Protein AF-A0A4U0SW67-F1 (afdb_monomer)

Sequence (96 aa):
MFGRLGAPEIILILVVVVLLFGAKKLPDMARSLGKSARILKSEAKAMKEDGAAPPNPPADTAPQPPKTIQAAPGDVASARVVDDQPQQQTTHTTQS

InterPro domains:
  IPR003369 Sec-independent protein translocase protein TatA/B/E [PF02416] (5-50)
  IPR006312 Sec-independent protein translocase protein TatA/E [MF_00236] 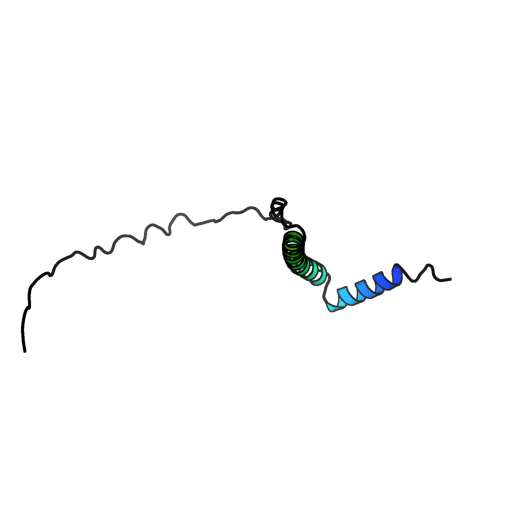(2-92)
  IPR006312 Sec-independent protein translocase protein TatA/E [TIGR01411] (5-49)

pLDDT: mean 73.34, std 15.25, range [48.91, 95.38]

Secondary structure (DSSP, 8-state):
--TTSSHHHHHHHHHHHHHHH-TTHHHHHHHHHHHHHHHHHHHHHHTTSTTSPPPPPPP-SS-PPPP-----TTTTSS------------------

Radius of gyration: 31.17 Å; Cα contacts (8 Å, |Δi|>4): 4; chains: 1; bound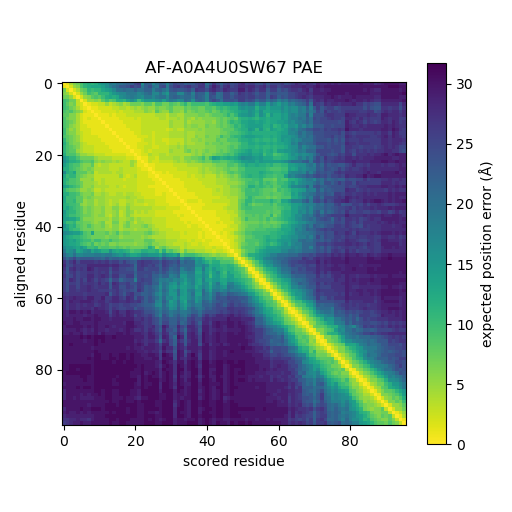ing box: 54×48×96 Å

Mean predicted aligned error: 18.43 Å

Solvent-accessible surface area (backbone atoms only — not comparable to full-atom values): 6669 Å² total; per-residue (Å²): 143,72,90,68,68,69,62,59,53,52,49,52,52,50,51,54,50,34,71,75,62,31,81,69,45,57,60,49,52,50,51,55,51,47,54,53,51,47,52,53,48,52,53,58,44,48,76,72,45,87,83,68,82,82,79,80,78,80,80,71,98,59,90,72,78,82,89,73,87,80,73,71,94,65,81,78,72,77,80,69,77,85,83,83,78,92,84,83,91,75,90,81,82,84,89,133

Organism: NCBI:txid2571141

Structure (mmCIF, N/CA/C/O backbone):
data_AF-A0A4U0SW67-F1
#
_entry.id   AF-A0A4U0SW67-F1
#
loop_
_atom_site.group_PDB
_atom_site.id
_atom_site.type_symbol
_atom_site.label_atom_id
_atom_site.label_alt_id
_atom_site.label_comp_id
_atom_site.label_asym_id
_atom_site.label_entity_id
_atom_site.label_seq_id
_atom_site.pdbx_PDB_ins_code
_atom_site.Cartn_x
_atom_site.Cartn_y
_atom_site.Cartn_z
_atom_site.occupancy
_atom_site.B_iso_or_equiv
_atom_site.auth_seq_id
_atom_site.auth_comp_id
_atom_site.auth_asym_id
_atom_site.auth_atom_id
_atom_site.pdbx_PDB_model_num
ATOM 1 N N . MET A 1 1 ? 19.675 11.865 -24.406 1.00 56.47 1 MET A N 1
ATOM 2 C CA . MET A 1 1 ? 19.041 10.529 -24.471 1.00 56.47 1 MET A CA 1
ATOM 3 C C . MET A 1 1 ? 18.712 9.989 -23.069 1.00 56.47 1 MET A C 1
ATOM 5 O O . MET A 1 1 ? 19.104 8.885 -22.738 1.00 56.47 1 MET A O 1
ATOM 9 N N . PHE A 1 2 ? 17.976 10.747 -22.240 1.00 57.16 2 PHE A N 1
ATOM 10 C CA . PHE A 1 2 ? 17.683 10.378 -20.835 1.00 57.16 2 PHE A CA 1
ATOM 11 C C . PHE A 1 2 ? 16.177 10.348 -20.499 1.00 57.16 2 PHE A C 1
ATOM 13 O O . PHE A 1 2 ? 15.791 10.093 -19.366 1.00 57.16 2 PHE A O 1
ATOM 20 N N . GLY A 1 3 ? 15.303 10.546 -21.491 1.00 58.88 3 GLY A N 1
ATOM 21 C CA . GLY A 1 3 ? 13.845 10.600 -21.305 1.00 58.88 3 GLY A CA 1
ATOM 22 C C . GLY A 1 3 ? 13.140 9.243 -21.215 1.00 58.88 3 GLY A C 1
ATOM 23 O O . GLY A 1 3 ? 11.915 9.204 -21.232 1.00 58.88 3 GLY A O 1
ATOM 24 N N . ARG A 1 4 ? 13.882 8.127 -21.162 1.00 64.50 4 ARG A N 1
ATOM 25 C CA . ARG A 1 4 ? 13.303 6.775 -21.072 1.00 64.50 4 ARG A CA 1
ATOM 26 C C . ARG A 1 4 ? 13.510 6.104 -19.714 1.00 64.50 4 ARG A C 1
ATOM 28 O O . ARG A 1 4 ? 12.946 5.046 -19.527 1.00 64.50 4 ARG A O 1
ATOM 35 N N . LEU A 1 5 ? 14.234 6.713 -18.771 1.00 65.38 5 LEU A N 1
ATOM 36 C CA . LEU A 1 5 ? 14.558 6.095 -17.472 1.00 65.38 5 LEU A CA 1
ATOM 37 C C . LEU A 1 5 ? 13.501 6.307 -16.374 1.00 65.38 5 LEU A C 1
ATOM 39 O O . LEU A 1 5 ? 13.661 5.839 -15.254 1.00 65.38 5 LEU A O 1
ATOM 43 N N . GLY A 1 6 ? 12.432 7.052 -16.656 1.00 75.25 6 GLY A N 1
ATOM 44 C CA . GLY A 1 6 ? 11.454 7.410 -15.623 1.00 75.25 6 GLY A CA 1
ATOM 45 C C . GLY A 1 6 ? 10.372 6.352 -15.423 1.00 75.25 6 GLY A C 1
ATOM 46 O O . GLY A 1 6 ? 10.165 5.855 -14.324 1.00 75.25 6 GLY A O 1
ATOM 47 N N . ALA A 1 7 ? 9.652 6.022 -16.495 1.00 85.44 7 ALA A N 1
ATOM 48 C CA . ALA A 1 7 ? 8.467 5.169 -16.426 1.00 85.44 7 ALA A CA 1
ATOM 49 C C . ALA A 1 7 ? 8.735 3.666 -16.654 1.00 85.44 7 ALA A C 1
ATOM 51 O O . ALA A 1 7 ? 8.240 2.864 -15.859 1.00 85.44 7 ALA A O 1
ATOM 52 N N . PRO A 1 8 ? 9.487 3.234 -17.689 1.00 88.69 8 PRO A N 1
ATOM 53 C CA . PRO A 1 8 ? 9.634 1.807 -17.974 1.00 88.69 8 PRO A CA 1
ATOM 54 C C . PRO A 1 8 ? 10.519 1.083 -16.951 1.00 88.69 8 PRO A C 1
ATOM 56 O O . PRO A 1 8 ? 10.205 -0.053 -16.614 1.00 88.69 8 PRO A O 1
ATOM 59 N N . GLU A 1 9 ? 11.548 1.731 -16.391 1.00 87.81 9 GLU A N 1
ATOM 60 C CA . GLU A 1 9 ? 12.349 1.167 -15.291 1.00 87.81 9 GLU A CA 1
ATOM 61 C C . GLU A 1 9 ? 11.481 0.872 -14.058 1.00 87.81 9 GLU A C 1
ATOM 63 O O . GLU A 1 9 ? 11.538 -0.218 -13.491 1.00 87.81 9 GLU A O 1
ATOM 68 N N . ILE A 1 10 ? 10.626 1.826 -13.667 1.00 90.81 10 ILE A N 1
ATOM 69 C CA . ILE A 1 10 ? 9.725 1.657 -12.519 1.00 90.81 10 ILE A CA 1
ATOM 70 C C . ILE A 1 10 ? 8.709 0.547 -12.792 1.00 90.81 10 ILE A C 1
ATOM 72 O O . ILE A 1 10 ? 8.440 -0.264 -11.907 1.00 90.81 10 ILE A O 1
ATOM 76 N N . ILE A 1 11 ? 8.175 0.467 -14.014 1.00 92.00 11 ILE A N 1
ATOM 77 C CA . ILE A 1 11 ? 7.286 -0.627 -14.422 1.00 92.00 11 ILE A CA 1
ATOM 78 C C . ILE A 1 11 ? 8.007 -1.975 -14.322 1.00 92.00 11 ILE A C 1
ATOM 80 O O . ILE A 1 11 ? 7.437 -2.912 -13.771 1.00 92.00 11 ILE A O 1
ATOM 84 N N . LEU A 1 12 ? 9.255 -2.077 -14.789 1.00 93.06 12 LEU A N 1
ATOM 85 C CA . LEU A 1 12 ? 10.038 -3.311 -14.711 1.00 93.06 12 LEU A CA 1
ATOM 86 C C . LEU A 1 12 ? 10.241 -3.752 -13.254 1.00 93.06 12 LEU A C 1
ATOM 88 O O . LEU A 1 12 ? 10.006 -4.914 -12.923 1.00 93.06 12 LEU A O 1
ATOM 92 N N . ILE A 1 13 ? 10.606 -2.821 -12.367 1.00 92.81 13 ILE A N 1
ATOM 93 C CA . ILE A 1 13 ? 10.767 -3.097 -10.933 1.00 92.81 13 ILE A CA 1
ATOM 94 C C . ILE A 1 13 ? 9.434 -3.541 -10.322 1.00 92.81 13 ILE A C 1
ATOM 96 O O . ILE A 1 13 ? 9.391 -4.544 -9.614 1.00 92.81 13 ILE A O 1
ATOM 100 N N . LEU A 1 14 ? 8.330 -2.849 -10.623 1.00 92.44 14 LEU A N 1
ATOM 101 C CA . LEU A 1 14 ? 7.003 -3.236 -10.139 1.00 92.44 14 LEU A CA 1
ATOM 102 C C . LEU A 1 14 ? 6.601 -4.634 -10.607 1.00 92.44 14 LEU A C 1
ATOM 104 O O . LEU A 1 14 ? 6.049 -5.392 -9.813 1.00 92.44 14 LEU A O 1
ATOM 108 N N . VAL A 1 15 ? 6.900 -4.997 -11.856 1.00 94.50 15 VAL A N 1
ATOM 109 C CA . VAL A 1 15 ? 6.645 -6.345 -1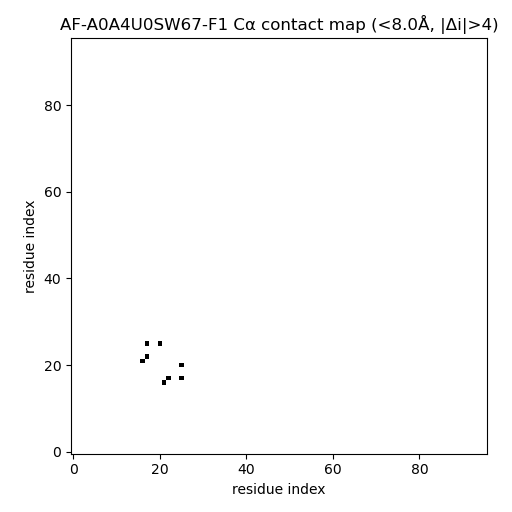2.379 1.00 94.50 15 VAL A CA 1
ATOM 110 C C . VAL A 1 15 ? 7.418 -7.386 -11.571 1.00 94.50 15 VAL A C 1
ATOM 112 O O . VAL A 1 15 ? 6.821 -8.365 -11.127 1.00 94.50 15 VAL A O 1
ATOM 115 N N . VAL A 1 16 ? 8.708 -7.161 -11.302 1.00 95.38 16 VAL A N 1
ATOM 116 C CA . VAL A 1 16 ? 9.521 -8.076 -10.481 1.00 95.38 16 VAL A CA 1
ATOM 117 C C . VAL A 1 16 ? 8.962 -8.193 -9.061 1.00 95.38 16 VAL A C 1
ATOM 119 O O . VAL A 1 16 ? 8.791 -9.299 -8.554 1.00 95.38 16 VAL A O 1
ATOM 122 N N . VAL A 1 17 ? 8.605 -7.079 -8.422 1.00 94.19 17 VAL A N 1
ATOM 123 C CA . VAL A 1 17 ? 8.024 -7.086 -7.071 1.00 94.19 17 VAL A CA 1
ATOM 124 C C . VAL A 1 17 ? 6.679 -7.827 -7.058 1.00 94.19 17 VAL A C 1
ATOM 126 O O . VAL A 1 17 ? 6.423 -8.628 -6.163 1.00 94.19 17 VAL A O 1
ATOM 129 N N . VAL A 1 18 ? 5.824 -7.632 -8.065 1.00 93.56 18 VAL A N 1
ATOM 130 C CA . VAL A 1 18 ? 4.555 -8.365 -8.191 1.00 93.56 18 VAL A CA 1
ATOM 131 C C . VAL A 1 18 ? 4.779 -9.859 -8.427 1.00 93.56 18 VAL A C 1
ATOM 133 O O . VAL A 1 18 ? 3.996 -10.653 -7.918 1.00 93.56 18 VAL A O 1
ATOM 136 N N . LEU A 1 19 ? 5.831 -10.267 -9.139 1.00 94.25 19 LEU A N 1
ATOM 137 C CA . LEU A 1 19 ? 6.175 -11.684 -9.302 1.00 94.25 19 LEU A CA 1
ATOM 138 C C . LEU A 1 19 ? 6.649 -12.321 -7.988 1.00 94.25 19 LEU A C 1
ATOM 140 O O . LEU A 1 19 ? 6.282 -13.457 -7.704 1.00 94.25 19 LEU A O 1
ATOM 144 N N . LEU A 1 20 ? 7.415 -11.592 -7.170 1.00 94.00 20 LEU A N 1
ATOM 145 C CA . LEU A 1 20 ? 7.924 -12.090 -5.886 1.00 94.00 20 LEU A CA 1
ATOM 146 C C . LEU A 1 20 ? 6.847 -12.137 -4.794 1.00 94.00 20 LEU A C 1
ATOM 148 O O . LEU A 1 20 ? 6.742 -13.115 -4.059 1.00 94.00 20 LEU A O 1
ATOM 152 N N . PHE A 1 21 ? 6.055 -11.071 -4.671 1.00 90.94 21 PHE A N 1
ATOM 153 C CA . PHE A 1 21 ? 5.075 -10.920 -3.593 1.00 90.94 21 PHE A CA 1
ATOM 154 C C . PHE A 1 21 ? 3.654 -11.323 -4.012 1.00 90.94 21 PHE A C 1
ATOM 156 O O . PHE A 1 21 ? 2.841 -11.702 -3.171 1.00 90.94 21 PHE A O 1
ATOM 163 N N . GLY A 1 22 ? 3.336 -11.267 -5.304 1.00 89.62 22 GLY A N 1
ATOM 164 C CA . GLY A 1 22 ? 2.015 -11.544 -5.863 1.00 89.62 22 GLY A CA 1
ATOM 165 C C . GLY A 1 22 ? 1.130 -10.298 -6.002 1.00 89.62 22 GLY A C 1
ATOM 166 O O . GLY A 1 22 ? 1.108 -9.411 -5.143 1.00 89.62 22 GLY A O 1
ATOM 167 N N . ALA A 1 23 ? 0.301 -10.271 -7.055 1.00 88.50 23 ALA A N 1
ATOM 168 C CA . ALA A 1 23 ? -0.583 -9.144 -7.392 1.00 88.50 23 ALA A CA 1
ATOM 169 C C . ALA A 1 23 ? -1.604 -8.791 -6.295 1.00 88.50 23 ALA A C 1
ATOM 171 O O . ALA A 1 23 ? -2.077 -7.660 -6.222 1.00 88.50 23 ALA A O 1
ATOM 172 N N . LYS A 1 24 ? -1.936 -9.748 -5.420 1.00 88.88 24 LYS A N 1
ATOM 173 C CA . LYS A 1 24 ? -2.893 -9.560 -4.322 1.00 88.88 24 LYS A CA 1
ATOM 174 C C . LYS A 1 24 ? -2.231 -9.122 -3.009 1.00 88.88 24 LYS A C 1
ATOM 176 O O . LYS A 1 24 ? -2.905 -8.502 -2.197 1.00 88.88 24 LYS A O 1
ATOM 181 N N . LYS A 1 25 ? -0.932 -9.382 -2.802 1.00 88.25 25 LYS A N 1
ATOM 182 C CA . LYS A 1 25 ? -0.217 -8.994 -1.570 1.00 88.25 25 LYS A CA 1
ATOM 183 C C . LYS A 1 25 ? 0.269 -7.554 -1.586 1.00 88.25 25 LYS A C 1
ATOM 185 O O . LYS A 1 25 ? 0.195 -6.900 -0.554 1.00 88.25 25 LYS A O 1
ATOM 190 N N . LEU A 1 26 ? 0.685 -7.035 -2.740 1.00 91.19 26 LEU A N 1
ATOM 191 C CA . LEU A 1 26 ? 1.079 -5.630 -2.877 1.00 91.19 26 LEU A CA 1
ATOM 192 C C . LEU A 1 26 ? -0.023 -4.641 -2.427 1.00 91.19 26 LEU A C 1
ATOM 194 O O . LEU A 1 26 ? 0.248 -3.809 -1.560 1.00 91.19 26 LEU A O 1
ATOM 198 N N . PRO A 1 27 ? -1.273 -4.729 -2.939 1.00 86.19 27 PRO A N 1
ATOM 199 C CA . PRO A 1 27 ? -2.339 -3.815 -2.532 1.00 86.19 27 PRO A CA 1
ATOM 200 C C . PRO A 1 27 ? -2.814 -4.062 -1.097 1.00 86.19 27 PRO A C 1
ATOM 202 O O . PRO A 1 27 ? -3.243 -3.124 -0.434 1.00 86.19 27 PRO A O 1
ATOM 205 N N . ASP A 1 28 ? -2.740 -5.299 -0.609 1.00 91.06 28 ASP A N 1
ATOM 206 C CA . ASP A 1 28 ? -3.136 -5.661 0.754 1.00 91.06 28 ASP A CA 1
ATOM 207 C C . ASP A 1 28 ? -2.170 -5.062 1.791 1.00 91.06 28 ASP A C 1
ATOM 209 O O . ASP A 1 28 ? -2.593 -4.366 2.715 1.00 91.06 28 ASP A O 1
ATOM 213 N N . MET A 1 29 ? -0.859 -5.206 1.562 1.00 91.62 29 MET A N 1
ATOM 214 C CA . MET A 1 29 ? 0.186 -4.576 2.378 1.00 91.62 29 MET A CA 1
ATOM 215 C C . MET A 1 29 ? 0.139 -3.048 2.295 1.00 91.62 29 MET A C 1
ATOM 217 O O . MET A 1 29 ? 0.266 -2.371 3.311 1.00 91.62 29 MET A O 1
ATOM 221 N N . ALA A 1 30 ? -0.100 -2.479 1.109 1.00 91.94 30 ALA A N 1
ATOM 222 C CA . ALA A 1 30 ? -0.254 -1.034 0.960 1.00 91.94 30 ALA A CA 1
ATOM 223 C C . ALA A 1 30 ? -1.491 -0.499 1.706 1.00 91.94 30 ALA A C 1
ATOM 225 O O . ALA A 1 30 ? -1.428 0.572 2.309 1.00 91.94 30 ALA A O 1
ATOM 226 N N . ARG A 1 31 ? -2.611 -1.238 1.706 1.00 90.50 31 ARG A N 1
ATOM 227 C CA . ARG A 1 31 ? -3.832 -0.860 2.438 1.00 90.50 31 ARG A CA 1
ATOM 228 C C . ARG A 1 31 ? -3.645 -0.937 3.950 1.00 90.50 31 ARG A C 1
ATOM 230 O O . ARG A 1 31 ? -4.053 -0.006 4.643 1.00 90.50 31 ARG A O 1
ATOM 237 N N . SER A 1 32 ? -3.030 -2.002 4.466 1.00 91.25 32 SER A N 1
ATOM 238 C CA . SER A 1 32 ? -2.780 -2.141 5.906 1.00 91.25 32 SER A CA 1
ATOM 239 C C . SER A 1 32 ? -1.773 -1.100 6.404 1.00 91.25 32 SER A C 1
ATOM 241 O O . SER A 1 32 ? -2.052 -0.398 7.377 1.00 91.25 32 SER A O 1
ATOM 243 N N . LEU A 1 33 ? -0.665 -0.906 5.678 1.00 93.44 33 LEU A N 1
ATOM 244 C CA . LEU A 1 33 ? 0.339 0.113 5.981 1.00 93.44 33 LEU A CA 1
ATOM 245 C C . LEU A 1 33 ? -0.234 1.528 5.854 1.00 93.44 33 LEU A C 1
ATOM 247 O O . LEU A 1 33 ? 0.038 2.381 6.694 1.00 93.44 33 LEU A O 1
ATOM 251 N N . GLY A 1 34 ? -1.071 1.774 4.844 1.00 91.75 34 GLY A N 1
ATOM 252 C CA . GLY A 1 34 ? -1.755 3.049 4.645 1.00 91.75 34 GLY A CA 1
ATOM 253 C C . GLY A 1 34 ? -2.717 3.390 5.782 1.00 91.75 34 GLY A C 1
ATOM 254 O O . GLY A 1 34 ? -2.784 4.548 6.192 1.00 91.75 34 GLY A O 1
ATOM 255 N N . LYS A 1 35 ? -3.419 2.397 6.345 1.00 91.31 35 LYS A N 1
ATOM 256 C CA . LYS A 1 35 ? -4.299 2.592 7.507 1.00 91.31 35 LYS A CA 1
ATOM 257 C C . LYS A 1 35 ? -3.499 3.005 8.745 1.00 91.31 35 LYS A C 1
ATOM 259 O O . LYS A 1 35 ? -3.860 3.996 9.377 1.00 91.31 35 LYS A O 1
ATOM 264 N N . SER A 1 36 ? -2.386 2.326 9.032 1.00 91.44 36 SER A N 1
ATOM 265 C CA . SER A 1 36 ? -1.482 2.697 10.131 1.00 91.44 36 SER A CA 1
ATOM 266 C C . SER A 1 36 ? -0.858 4.077 9.905 1.00 91.44 36 SER A C 1
ATOM 268 O O . SER A 1 36 ? -0.950 4.947 10.765 1.00 91.44 36 SER A O 1
ATOM 270 N N . ALA A 1 37 ? -0.309 4.334 8.715 1.00 93.56 37 ALA A N 1
ATOM 271 C CA . ALA A 1 37 ? 0.298 5.620 8.373 1.00 93.56 37 ALA A CA 1
ATOM 272 C C . ALA A 1 37 ? -0.699 6.786 8.451 1.00 93.56 37 ALA A C 1
ATOM 274 O O . ALA A 1 37 ? -0.316 7.898 8.806 1.00 93.56 37 ALA A O 1
ATOM 275 N N . ARG A 1 38 ? -1.979 6.549 8.142 1.00 89.06 38 ARG A N 1
ATOM 276 C CA . ARG A 1 38 ? -3.039 7.554 8.263 1.00 89.06 38 ARG A CA 1
ATOM 277 C C . ARG A 1 38 ? -3.308 7.927 9.716 1.00 89.06 38 ARG A C 1
ATOM 279 O O . ARG A 1 38 ? -3.403 9.115 9.994 1.00 89.06 38 ARG A O 1
ATOM 286 N N . ILE A 1 39 ? -3.410 6.944 10.609 1.00 89.38 39 ILE A N 1
ATOM 287 C CA . ILE A 1 39 ? -3.637 7.173 12.046 1.00 89.38 39 ILE A CA 1
ATOM 288 C C . ILE A 1 39 ? -2.461 7.958 12.627 1.00 89.38 39 ILE A C 1
ATOM 290 O O . ILE A 1 39 ? -2.655 9.035 13.181 1.00 89.38 39 ILE A O 1
ATOM 294 N N . LEU A 1 40 ? -1.238 7.492 12.362 1.00 91.56 40 LEU A N 1
ATOM 295 C CA . LEU A 1 40 ? -0.017 8.162 12.804 1.00 91.56 40 LEU A CA 1
ATOM 296 C C . LEU A 1 40 ? 0.088 9.581 12.235 1.00 91.56 40 LEU A C 1
ATOM 298 O O . LEU A 1 40 ? 0.488 10.502 12.938 1.00 91.56 40 LEU A O 1
ATOM 302 N N . LYS A 1 41 ? -0.290 9.792 10.966 1.00 87.69 41 LYS A N 1
ATOM 303 C CA . LYS A 1 41 ? -0.317 11.130 10.368 1.00 87.69 41 LYS A CA 1
ATOM 304 C C . LYS A 1 41 ? -1.375 12.017 11.019 1.00 87.69 41 LYS A C 1
ATOM 306 O O . LYS A 1 41 ? -1.078 13.182 11.233 1.00 87.69 41 LYS A O 1
ATOM 311 N N . SER A 1 42 ? -2.565 11.503 11.325 1.00 86.75 42 SER A N 1
ATOM 312 C CA . SER A 1 42 ? -3.628 12.249 12.008 1.00 86.75 42 SER A CA 1
ATOM 313 C C . SER A 1 42 ? -3.218 12.668 13.420 1.00 86.75 42 SER A C 1
ATOM 315 O O . SER A 1 42 ? -3.378 13.833 13.767 1.00 86.75 42 SER A O 1
ATOM 317 N N . GLU A 1 43 ? -2.623 11.762 14.195 1.00 86.00 43 GLU A N 1
ATOM 318 C CA . GLU A 1 43 ? -2.112 12.049 15.541 1.00 86.00 43 GLU A CA 1
ATOM 319 C C . GLU A 1 43 ? -0.932 13.028 15.500 1.00 86.00 43 GLU A C 1
ATOM 321 O O . GLU A 1 43 ? -0.920 14.026 16.219 1.00 86.00 43 GLU A O 1
ATOM 326 N N . ALA A 1 44 ? 0.016 12.822 14.578 1.00 88.38 44 ALA A N 1
ATOM 327 C CA . ALA A 1 44 ? 1.137 13.738 14.375 1.00 88.38 44 ALA A CA 1
ATOM 328 C C . ALA A 1 44 ? 0.696 15.125 13.878 1.00 88.38 44 ALA A C 1
ATOM 330 O O . ALA A 1 44 ? 1.407 16.103 14.100 1.00 88.38 44 ALA A O 1
ATOM 331 N N . LYS A 1 45 ? -0.446 15.226 13.183 1.00 85.88 45 LYS A N 1
ATOM 332 C CA . LYS A 1 45 ? -1.031 16.509 12.769 1.00 85.88 45 LYS A CA 1
ATOM 333 C C . LYS A 1 45 ? -1.712 17.198 13.946 1.00 85.88 45 LYS A C 1
ATOM 335 O O . LYS A 1 45 ? -1.466 18.377 14.142 1.00 85.88 45 LYS A O 1
ATOM 340 N N . ALA A 1 46 ? -2.467 16.458 14.759 1.00 81.19 46 ALA A N 1
ATOM 341 C CA . ALA A 1 46 ? -3.106 16.975 15.968 1.00 81.19 46 ALA A CA 1
ATOM 342 C C . ALA A 1 46 ? -2.084 17.510 16.986 1.00 81.19 46 ALA A C 1
ATOM 344 O O . ALA A 1 46 ? -2.284 18.584 17.529 1.00 81.19 46 ALA A O 1
ATOM 345 N N . MET A 1 47 ? -0.943 16.831 17.162 1.00 78.56 47 MET A N 1
ATOM 346 C CA . MET A 1 47 ? 0.165 17.324 17.999 1.00 78.56 47 MET A CA 1
ATOM 347 C C . MET A 1 47 ? 0.878 18.560 17.434 1.00 78.56 47 MET A C 1
ATOM 349 O O . MET A 1 47 ? 1.587 19.248 18.159 1.00 78.56 47 MET A O 1
ATOM 353 N N . LYS A 1 48 ? 0.771 18.812 16.125 1.00 79.50 48 LYS A N 1
ATOM 354 C CA . LYS A 1 48 ? 1.341 20.007 15.484 1.00 79.50 48 LYS A CA 1
ATOM 355 C C . LYS A 1 48 ? 0.342 21.159 15.394 1.00 79.50 48 LYS A C 1
ATOM 357 O O . LYS A 1 48 ? 0.753 22.293 15.172 1.00 79.50 48 LYS A O 1
ATOM 362 N N . GLU A 1 49 ? -0.945 20.863 15.525 1.00 71.00 49 GLU A N 1
ATOM 363 C CA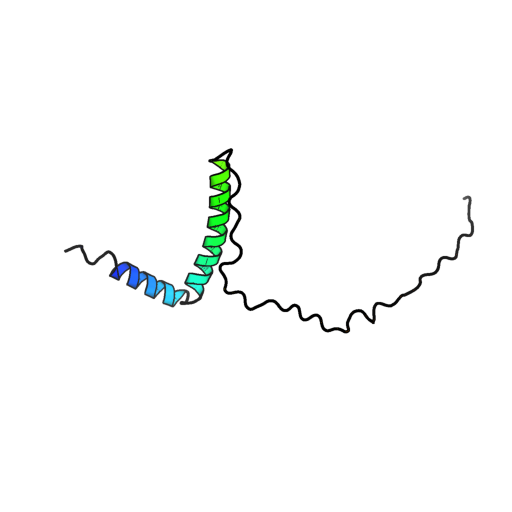 . GLU A 1 49 ? -2.071 21.781 15.377 1.00 71.00 49 GLU A CA 1
ATOM 364 C C . GLU A 1 49 ? -2.885 21.767 16.683 1.00 71.00 49 GLU A C 1
ATOM 366 O O . GLU A 1 49 ? -4.025 21.308 16.702 1.00 71.00 49 GLU A O 1
ATOM 371 N N . ASP A 1 50 ? -2.302 22.242 17.789 1.00 60.34 50 ASP A N 1
ATOM 372 C CA . ASP A 1 50 ? -3.001 22.442 19.069 1.00 60.34 50 ASP A CA 1
ATOM 373 C C . ASP A 1 50 ? -4.156 23.465 18.922 1.00 60.34 50 ASP A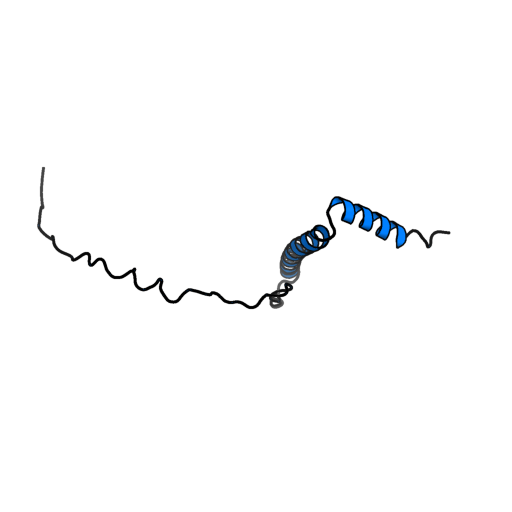 C 1
ATOM 375 O O . ASP A 1 50 ? -4.006 24.640 19.256 1.00 60.34 50 ASP A O 1
ATOM 379 N N . GLY A 1 51 ? -5.327 23.044 18.413 1.00 61.09 51 GLY A N 1
ATOM 380 C CA . GLY A 1 51 ? -6.566 23.830 18.542 1.00 61.09 51 GLY A CA 1
ATOM 381 C C . GLY A 1 51 ? -7.657 23.754 17.464 1.00 61.09 51 GLY A C 1
ATOM 382 O O . GLY A 1 51 ? -8.548 24.600 17.502 1.00 61.09 51 GLY A O 1
ATOM 383 N N . ALA A 1 52 ? -7.670 22.806 16.521 1.00 57.12 52 ALA A N 1
ATOM 384 C CA . ALA A 1 52 ? -8.794 22.675 15.575 1.00 57.12 52 ALA A CA 1
ATOM 385 C C . ALA A 1 52 ? -9.376 21.252 15.533 1.00 57.12 52 ALA A C 1
ATOM 387 O O . ALA A 1 52 ? -8.648 20.266 15.506 1.00 57.12 52 ALA A O 1
ATOM 388 N N . ALA A 1 53 ? -10.712 21.185 15.566 1.00 61.78 53 ALA A N 1
ATOM 389 C CA . ALA A 1 53 ? -11.550 20.009 15.811 1.00 61.78 53 ALA A CA 1
ATOM 390 C C . ALA A 1 53 ? -11.183 18.735 15.010 1.00 61.78 53 ALA A C 1
ATOM 392 O O . ALA A 1 53 ? -10.723 18.833 13.868 1.00 61.78 53 ALA A O 1
ATOM 393 N N . PRO A 1 54 ? -11.450 17.527 15.557 1.00 62.00 54 PRO A N 1
ATOM 394 C CA . PRO A 1 54 ? -11.056 16.274 14.924 1.00 62.00 54 PRO A CA 1
ATOM 395 C C . PRO A 1 54 ? -11.778 16.077 13.582 1.00 62.00 54 PRO A C 1
ATOM 397 O O . PRO A 1 54 ? -13.008 16.168 13.531 1.00 62.00 54 PRO A O 1
ATOM 400 N N . PRO A 1 55 ? -11.071 15.733 12.492 1.00 64.94 55 PRO A N 1
ATOM 401 C CA . PRO A 1 55 ? -11.727 15.237 11.296 1.00 64.94 55 PRO A CA 1
ATOM 402 C C . PRO A 1 55 ? -12.286 13.838 11.585 1.00 64.94 55 PRO A C 1
ATOM 404 O O . P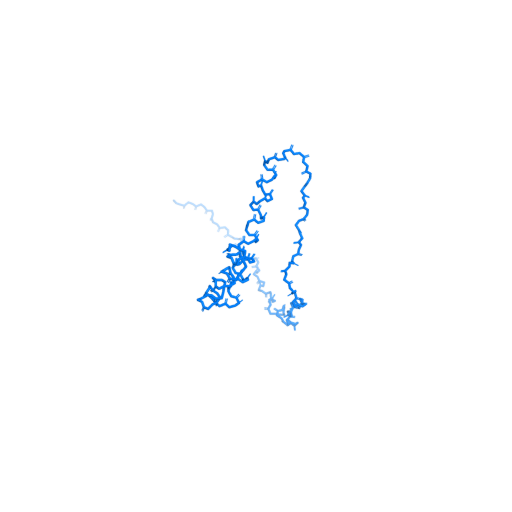RO A 1 55 ? -11.533 12.905 11.869 1.00 64.94 55 PRO A O 1
ATOM 407 N N . ASN A 1 56 ? -13.612 13.698 11.503 1.00 64.38 56 ASN A N 1
ATOM 408 C CA . ASN A 1 56 ? -14.310 12.416 11.602 1.00 64.38 56 ASN A CA 1
ATOM 409 C C . ASN A 1 56 ? -13.629 11.364 10.698 1.00 64.38 56 ASN A C 1
ATOM 411 O O . ASN A 1 56 ? -13.504 11.597 9.489 1.00 64.38 56 ASN A O 1
ATOM 415 N N . PRO A 1 57 ? -13.173 10.215 11.234 1.00 66.38 57 PRO A N 1
ATOM 416 C CA . PRO A 1 57 ? -12.593 9.162 10.413 1.00 66.38 57 PRO A CA 1
ATOM 417 C C . PRO A 1 57 ? -13.676 8.601 9.474 1.00 66.38 57 PRO A C 1
ATOM 419 O O . PRO A 1 57 ? -14.737 8.196 9.947 1.00 66.38 57 PRO A O 1
ATOM 422 N N . PRO A 1 58 ? -13.447 8.543 8.148 1.00 58.81 58 PRO A N 1
ATOM 423 C CA . PRO A 1 58 ? -14.354 7.863 7.239 1.00 58.81 58 PRO A CA 1
ATOM 424 C C . PRO A 1 58 ? -14.375 6.378 7.583 1.00 58.81 58 PRO A C 1
ATOM 426 O O . PRO A 1 58 ? -13.332 5.714 7.555 1.00 58.81 58 PRO A O 1
ATOM 429 N N . ALA A 1 59 ? -15.569 5.883 7.893 1.00 61.41 59 ALA A N 1
ATOM 430 C CA . ALA A 1 59 ? -15.868 4.468 7.885 1.00 61.41 59 ALA A CA 1
ATOM 431 C C . ALA A 1 59 ? -15.536 3.892 6.497 1.00 61.41 59 ALA A C 1
ATOM 433 O O . ALA A 1 59 ? -15.943 4.430 5.471 1.00 61.41 59 ALA A O 1
ATOM 434 N N . ASP A 1 60 ? -14.769 2.807 6.512 1.00 60.62 60 ASP A N 1
ATOM 435 C CA . ASP A 1 60 ? -14.736 1.754 5.502 1.00 60.62 60 ASP A CA 1
ATOM 436 C C . ASP A 1 60 ? -14.467 2.140 4.042 1.00 60.62 60 ASP A C 1
ATOM 438 O O . ASP A 1 60 ? -15.357 2.384 3.235 1.00 60.62 60 ASP A O 1
ATOM 442 N N . THR A 1 61 ? -13.202 1.997 3.640 1.00 57.34 61 THR A N 1
ATOM 443 C CA . THR A 1 61 ? -12.851 1.686 2.245 1.00 57.34 61 THR A CA 1
ATOM 444 C C . THR A 1 61 ? -12.513 0.199 2.119 1.00 57.34 61 THR A C 1
ATOM 446 O O . THR A 1 61 ? -11.391 -0.194 1.805 1.00 57.34 61 THR A O 1
ATOM 449 N N . ALA A 1 62 ? -13.506 -0.640 2.397 1.00 61.75 62 ALA A N 1
ATOM 450 C CA . ALA A 1 62 ? -13.614 -1.998 1.883 1.00 61.75 62 ALA A CA 1
ATOM 451 C C . ALA A 1 62 ? -15.061 -2.159 1.389 1.00 61.75 62 ALA A C 1
ATOM 453 O O . ALA A 1 62 ? -15.966 -1.708 2.092 1.00 61.75 62 ALA A O 1
ATOM 454 N N . PRO A 1 63 ? -15.313 -2.759 0.211 1.00 55.34 63 PRO A N 1
ATOM 455 C CA . PRO A 1 63 ? -16.658 -3.171 -0.164 1.00 55.34 63 PRO A CA 1
ATOM 456 C C . PRO A 1 63 ? -17.194 -4.097 0.930 1.00 55.34 63 PRO A C 1
ATOM 458 O O . PRO A 1 63 ? -16.719 -5.221 1.082 1.00 55.34 63 PRO A O 1
ATOM 461 N N . GLN A 1 64 ? -18.111 -3.594 1.750 1.00 56.44 64 GLN A N 1
ATOM 462 C CA . GLN A 1 64 ? -18.808 -4.392 2.744 1.00 56.44 64 GLN A CA 1
ATOM 463 C C . GLN A 1 64 ? -19.747 -5.345 1.986 1.00 56.44 64 GLN A C 1
ATOM 465 O O . GLN A 1 64 ? -20.657 -4.858 1.310 1.00 56.44 64 GLN A O 1
ATOM 470 N N . PRO A 1 65 ? -19.592 -6.680 2.063 1.00 63.81 65 PRO A N 1
ATOM 471 C CA . PRO A 1 65 ? -20.746 -7.539 1.865 1.00 63.81 65 PRO A CA 1
ATOM 472 C C . PRO A 1 65 ? -21.769 -7.205 2.973 1.00 63.81 65 PRO A C 1
ATOM 474 O O . PRO A 1 65 ? -21.365 -7.007 4.124 1.00 63.81 65 PRO A O 1
ATOM 477 N N . PRO A 1 66 ? -23.068 -7.078 2.651 1.00 63.72 66 PRO A N 1
ATOM 478 C CA . PRO A 1 66 ? -24.091 -6.667 3.607 1.00 63.72 66 PRO A CA 1
ATOM 479 C C . PRO A 1 66 ? -24.081 -7.534 4.872 1.00 63.72 66 PRO A C 1
ATOM 481 O O . PRO A 1 66 ? -24.043 -8.761 4.801 1.00 63.72 66 PRO A O 1
ATOM 484 N N . LYS A 1 67 ? -24.135 -6.878 6.036 1.00 71.00 67 LYS A N 1
ATOM 485 C CA . LYS A 1 67 ? -24.331 -7.500 7.351 1.00 71.00 67 LYS A CA 1
ATOM 486 C C . LYS A 1 67 ? -25.563 -8.414 7.337 1.00 71.00 67 LYS A C 1
ATOM 488 O O . LYS A 1 67 ? -26.669 -7.940 7.104 1.00 71.00 67 LYS A O 1
ATOM 493 N N . THR A 1 68 ? -25.397 -9.670 7.734 1.00 60.22 68 THR A N 1
ATOM 494 C CA . THR A 1 68 ? -26.444 -10.403 8.453 1.00 60.22 68 THR A CA 1
ATOM 495 C C . THR A 1 68 ? -25.783 -11.189 9.578 1.00 60.22 68 THR A C 1
ATOM 497 O O . THR A 1 68 ? -25.001 -12.110 9.356 1.00 60.22 68 THR A O 1
ATOM 500 N N . ILE A 1 69 ? -26.038 -10.757 10.811 1.00 65.94 69 ILE A N 1
ATOM 501 C CA . ILE A 1 69 ? -25.853 -11.605 11.983 1.00 65.94 69 ILE A CA 1
ATOM 502 C C . ILE A 1 69 ? -27.089 -12.504 11.985 1.00 65.94 69 ILE A C 1
ATOM 504 O O . ILE A 1 69 ? -28.144 -12.114 12.477 1.00 65.94 69 ILE A O 1
ATOM 508 N N . GLN A 1 70 ? -26.976 -13.682 11.374 1.00 62.75 70 GLN A N 1
ATOM 509 C CA . GLN A 1 70 ? -27.985 -14.729 11.482 1.00 62.75 70 GLN A CA 1
ATOM 510 C C . GLN A 1 70 ? -27.785 -15.423 12.836 1.00 62.75 70 GLN A C 1
ATOM 512 O O . GLN A 1 70 ? -27.164 -16.478 12.916 1.00 62.75 70 GLN A O 1
ATOM 517 N N . ALA A 1 71 ? -28.282 -14.821 13.917 1.00 63.12 71 ALA A N 1
ATOM 518 C CA . ALA A 1 71 ? -28.596 -15.611 15.101 1.00 63.12 71 ALA A CA 1
ATOM 519 C C . ALA A 1 71 ? -29.805 -16.480 14.732 1.00 63.12 71 ALA A C 1
ATOM 521 O O . ALA A 1 71 ? -30.860 -15.952 14.370 1.00 63.12 71 ALA A O 1
ATOM 522 N N . ALA A 1 72 ? -29.643 -17.802 14.740 1.00 64.69 72 ALA A N 1
ATOM 523 C CA . ALA A 1 72 ? -30.768 -18.707 14.564 1.00 64.69 72 ALA A CA 1
ATOM 524 C C . ALA A 1 72 ? -31.764 -18.477 15.720 1.00 64.69 72 ALA A C 1
ATOM 526 O O . ALA A 1 72 ? -31.358 -18.503 16.885 1.00 64.69 72 ALA A O 1
ATOM 527 N N . PRO A 1 73 ? -33.057 -18.229 15.447 1.00 64.19 73 PRO A N 1
ATOM 528 C CA . PRO A 1 73 ? -34.076 -18.190 16.489 1.00 64.19 73 PRO A CA 1
ATOM 529 C C . PRO A 1 73 ? -34.197 -19.581 17.133 1.00 64.19 73 PRO A C 1
ATOM 531 O O . PRO A 1 73 ? -34.814 -20.477 16.564 1.00 64.19 73 PRO A O 1
ATOM 534 N N . GLY A 1 74 ? -33.558 -19.785 18.288 1.00 62.44 74 GLY A N 1
ATOM 535 C CA . GLY A 1 74 ? -33.594 -21.072 18.996 1.00 62.44 74 GLY A CA 1
ATOM 536 C C . GLY A 1 74 ? -32.727 -21.169 20.255 1.00 62.44 74 GLY A C 1
ATOM 537 O O . GLY A 1 74 ? -33.133 -21.826 21.209 1.00 62.44 74 GLY A O 1
ATOM 538 N N . ASP A 1 75 ? -31.595 -20.463 20.330 1.00 61.75 75 ASP A N 1
ATOM 539 C CA . ASP A 1 75 ? -30.607 -20.691 21.406 1.00 61.75 75 ASP A CA 1
ATOM 540 C C . ASP A 1 75 ? -30.912 -20.014 22.759 1.00 61.75 75 ASP A C 1
ATOM 542 O O . ASP A 1 75 ? -30.180 -20.195 23.729 1.00 61.75 75 ASP A O 1
ATOM 546 N N . VAL A 1 76 ? -32.018 -19.275 22.884 1.00 59.38 76 VAL A N 1
ATOM 547 C CA . VAL A 1 76 ? -32.422 -18.634 24.157 1.00 59.38 76 VAL A CA 1
ATOM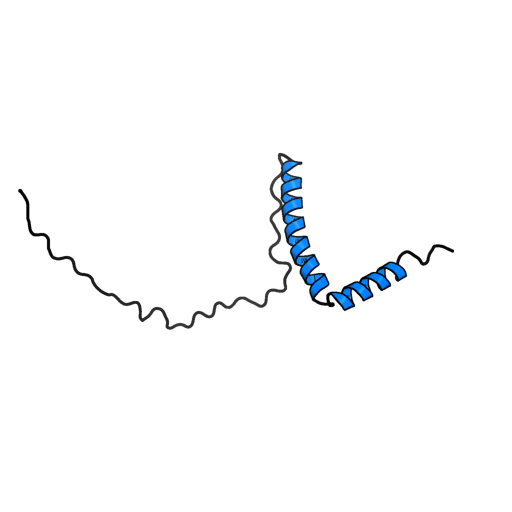 548 C C . VAL A 1 76 ? -33.412 -19.464 24.983 1.00 59.38 76 VAL A C 1
ATOM 550 O O . VAL A 1 76 ? -33.792 -19.053 26.076 1.00 59.38 76 VAL A O 1
ATOM 553 N N . ALA A 1 77 ? -33.834 -20.637 24.496 1.00 60.41 77 ALA A N 1
ATOM 554 C CA . ALA A 1 77 ? -34.840 -21.465 25.170 1.00 60.41 77 ALA A CA 1
ATOM 555 C C . ALA A 1 77 ? -34.269 -22.418 26.240 1.00 60.41 77 ALA A C 1
ATOM 557 O O . ALA A 1 77 ? -35.029 -22.885 27.089 1.00 60.41 77 ALA A O 1
ATOM 558 N N . SER A 1 78 ? -32.955 -22.675 26.248 1.00 59.88 78 SER A N 1
ATOM 559 C CA . SER A 1 78 ? -32.337 -23.647 27.173 1.00 59.88 78 SER A CA 1
ATOM 560 C C . SER A 1 78 ? -31.600 -23.031 28.364 1.00 59.88 78 SER A C 1
ATOM 562 O O . SER A 1 78 ? -31.154 -23.765 29.239 1.00 59.88 78 SER A O 1
ATOM 564 N N . ALA A 1 79 ? -31.524 -21.704 28.480 1.00 58.88 79 ALA A N 1
ATOM 565 C CA . ALA A 1 79 ? -31.047 -21.049 29.701 1.00 58.88 79 ALA A CA 1
ATOM 566 C C . ALA A 1 79 ? -32.222 -20.766 30.657 1.00 58.88 79 ALA A C 1
ATOM 568 O O . ALA A 1 79 ? -32.418 -19.644 31.121 1.00 58.88 79 ALA A O 1
ATOM 569 N N . ARG A 1 80 ? -33.062 -21.780 30.908 1.00 56.00 80 ARG A N 1
ATOM 570 C CA . ARG A 1 80 ? -34.149 -21.708 31.888 1.00 56.00 80 ARG A CA 1
ATOM 571 C C . ARG A 1 80 ? -33.671 -22.304 33.213 1.00 56.00 80 ARG A C 1
ATOM 573 O O . ARG A 1 80 ? -33.651 -23.514 33.371 1.00 56.00 80 ARG A O 1
ATOM 580 N N . VAL A 1 81 ? -33.322 -21.397 34.125 1.00 59.25 81 VAL A N 1
ATOM 581 C CA . VAL A 1 81 ? -33.619 -21.437 35.566 1.00 59.25 81 VAL A CA 1
ATOM 582 C C . VAL A 1 81 ? -33.194 -22.715 36.307 1.00 59.25 81 VAL A C 1
ATOM 584 O O . VAL A 1 81 ? -33.959 -23.668 36.420 1.00 59.25 81 VAL A O 1
ATOM 587 N N . VAL A 1 82 ? -32.001 -22.686 36.906 1.00 60.66 82 VAL A N 1
ATOM 588 C CA . VAL A 1 82 ? -31.781 -23.379 38.182 1.00 60.66 82 VAL A CA 1
ATOM 589 C C . VAL A 1 82 ? -32.053 -22.347 39.271 1.00 60.66 82 VAL A C 1
ATOM 591 O O . VAL A 1 82 ? -31.249 -21.450 39.517 1.00 60.66 82 VAL A O 1
ATOM 594 N N . ASP A 1 83 ? -33.257 -22.439 39.830 1.00 58.06 83 ASP A N 1
ATOM 595 C CA . ASP A 1 83 ? -33.625 -21.894 41.130 1.00 58.06 83 ASP A CA 1
ATOM 596 C C . ASP A 1 83 ? -32.689 -22.491 42.194 1.00 58.06 83 ASP A C 1
ATOM 598 O O . ASP A 1 83 ? -32.868 -23.635 42.610 1.00 58.06 83 ASP A O 1
ATOM 602 N N . ASP A 1 84 ? -31.694 -21.728 42.646 1.00 60.78 84 ASP A N 1
ATOM 603 C CA . ASP A 1 84 ? -30.991 -22.011 43.900 1.00 60.78 84 ASP A CA 1
ATOM 604 C C . ASP A 1 84 ? -31.742 -21.275 45.020 1.00 60.78 84 ASP A C 1
ATOM 606 O O . ASP A 1 84 ? -31.605 -20.065 45.226 1.00 60.78 84 ASP A O 1
ATOM 610 N N . GLN A 1 85 ? -32.658 -22.001 45.664 1.00 50.88 85 GLN A N 1
ATOM 611 C CA . GLN A 1 85 ? -33.496 -21.484 46.739 1.00 50.88 85 GLN A CA 1
ATOM 612 C C . GLN A 1 85 ? -32.700 -21.296 48.052 1.00 50.88 85 GLN A C 1
ATOM 614 O O . GLN A 1 85 ? -31.891 -22.146 48.421 1.00 50.88 85 GLN A O 1
ATOM 619 N N . PRO A 1 86 ? -32.985 -20.225 48.818 1.00 56.56 86 PRO A N 1
ATOM 620 C CA . PRO A 1 86 ? -32.278 -19.855 50.043 1.00 56.56 86 PRO A CA 1
ATOM 621 C C . PRO A 1 86 ? -32.853 -20.552 51.289 1.00 56.56 86 PRO A C 1
ATOM 623 O O . PRO A 1 86 ? -33.938 -20.188 51.739 1.00 56.56 86 PRO A O 1
ATOM 626 N N . GLN A 1 87 ? -32.123 -21.490 51.907 1.00 54.00 87 GLN A N 1
ATOM 627 C CA . GLN A 1 87 ? -32.417 -22.019 53.255 1.00 54.00 87 GLN A CA 1
ATOM 628 C C . GLN A 1 87 ? -31.167 -22.663 53.897 1.00 54.00 87 GLN A C 1
ATOM 630 O O . GLN A 1 87 ? -30.858 -23.816 53.604 1.00 54.00 87 GLN A O 1
ATOM 635 N N . GLN A 1 88 ? -30.479 -21.939 54.792 1.00 48.91 88 GLN A N 1
ATOM 636 C CA . GLN A 1 88 ? -29.951 -22.449 56.078 1.00 48.91 88 GLN A CA 1
ATOM 637 C C . GLN A 1 88 ? -29.189 -21.346 56.824 1.00 48.91 88 GLN A C 1
ATOM 639 O O . GLN A 1 88 ? -27.964 -21.283 56.886 1.00 48.91 88 GLN A O 1
ATOM 644 N N . GLN A 1 89 ? -29.972 -20.449 57.414 1.00 51.53 89 GLN A N 1
ATOM 645 C CA . GLN A 1 89 ? -29.554 -19.673 58.565 1.00 51.53 89 GLN A CA 1
ATOM 646 C C . GLN A 1 89 ? -29.830 -20.526 59.806 1.00 51.53 89 GLN A C 1
ATOM 648 O O . GLN A 1 89 ? -30.968 -20.582 60.249 1.00 51.53 89 GLN A O 1
ATOM 653 N N . THR A 1 90 ? -28.809 -21.165 60.373 1.00 59.59 90 THR A N 1
ATOM 654 C CA . THR A 1 90 ? -28.829 -21.631 61.770 1.00 59.59 90 THR A CA 1
ATOM 655 C C . THR A 1 90 ? -27.401 -21.697 62.309 1.00 59.59 90 THR A C 1
ATOM 657 O O . THR A 1 90 ? -26.651 -22.608 61.983 1.00 59.59 90 THR A O 1
ATOM 660 N N . THR A 1 91 ? -27.061 -20.677 63.108 1.00 59.88 91 THR A N 1
ATOM 661 C CA . THR A 1 91 ? -26.347 -20.757 64.401 1.00 59.88 91 THR A CA 1
ATOM 662 C C . THR A 1 91 ? -25.117 -21.654 64.521 1.00 59.88 91 THR A C 1
ATOM 664 O O . THR A 1 91 ? -25.270 -22.857 64.467 1.00 59.88 91 THR A O 1
ATOM 667 N N . HIS A 1 92 ? -23.959 -21.055 64.831 1.00 58.22 92 HIS A N 1
ATOM 668 C CA . HIS A 1 92 ? -22.974 -21.403 65.886 1.00 58.22 92 HIS A CA 1
ATOM 669 C C . HIS A 1 92 ? -21.811 -20.400 65.676 1.00 58.22 92 HIS A C 1
ATOM 671 O O . HIS A 1 92 ? -21.072 -20.515 64.709 1.00 58.22 92 HIS A O 1
ATOM 677 N N . THR A 1 93 ? -21.695 -19.244 66.340 1.00 66.50 93 THR A N 1
ATOM 678 C CA . THR A 1 93 ? -21.599 -18.968 67.784 1.00 66.50 93 THR A CA 1
ATOM 679 C C . THR A 1 93 ? -20.591 -19.883 68.492 1.00 66.50 93 T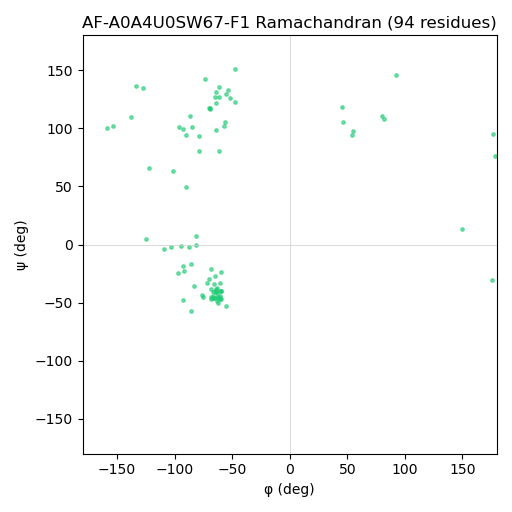HR A C 1
ATOM 681 O O . THR A 1 93 ? -20.888 -21.036 68.768 1.00 66.50 93 THR A O 1
ATOM 684 N N . THR A 1 94 ? -19.439 -19.285 68.830 1.00 59.69 94 THR A N 1
ATOM 685 C CA . THR A 1 94 ? -18.709 -19.479 70.097 1.00 59.69 94 THR A CA 1
ATOM 686 C C . THR A 1 94 ? -17.825 -20.731 70.257 1.00 59.69 94 THR A C 1
ATOM 688 O O . THR A 1 94 ? -18.306 -21.824 70.513 1.00 59.69 94 THR A O 1
ATOM 691 N N . GLN A 1 95 ? -16.508 -20.459 70.289 1.00 53.84 95 GLN A N 1
ATOM 692 C CA . GLN A 1 95 ? -15.548 -20.927 71.309 1.00 53.84 95 GLN A CA 1
ATOM 693 C C . GLN A 1 95 ? -14.963 -22.343 71.198 1.00 53.84 95 GLN A C 1
ATOM 695 O O . G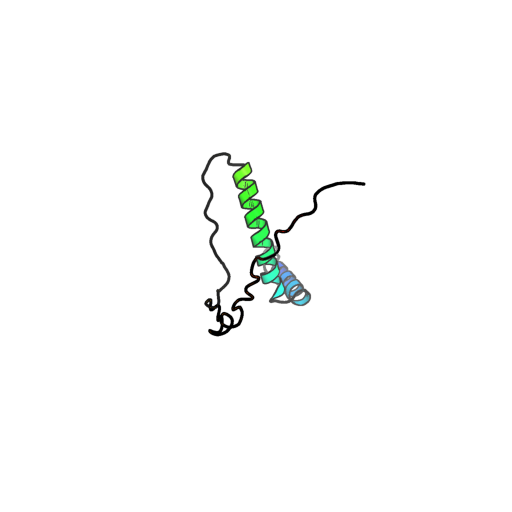LN A 1 95 ? -15.567 -23.335 71.599 1.00 53.84 95 GLN A O 1
ATOM 700 N N . SER A 1 96 ? -13.678 -22.394 70.846 1.00 51.34 96 SER A N 1
ATOM 701 C CA . SER A 1 96 ? -12.610 -22.878 71.737 1.00 51.34 96 SER A CA 1
ATOM 702 C C . SER A 1 96 ? -11.284 -22.247 71.334 1.00 51.34 96 SER A C 1
ATOM 704 O O . SER A 1 96 ? -11.097 -22.036 70.116 1.00 51.34 96 SER A O 1
#

Foldseek 3Di:
DPVPCPPVVVVVVVVVVCVVQNPVRVVVVVVVVVVVVVVVVQVVVCVVDVDDDRDDDDPDPDPDPDDDPPPDPPPVPPPDDDPPDDDDDDDDDDDD